Protein AF-A0A969P4U2-F1 (afdb_monomer_lite)

Structure (mmCIF, N/CA/C/O backbone):
data_AF-A0A969P4U2-F1
#
_entry.id   AF-A0A969P4U2-F1
#
loop_
_atom_site.group_PDB
_atom_site.id
_atom_site.typ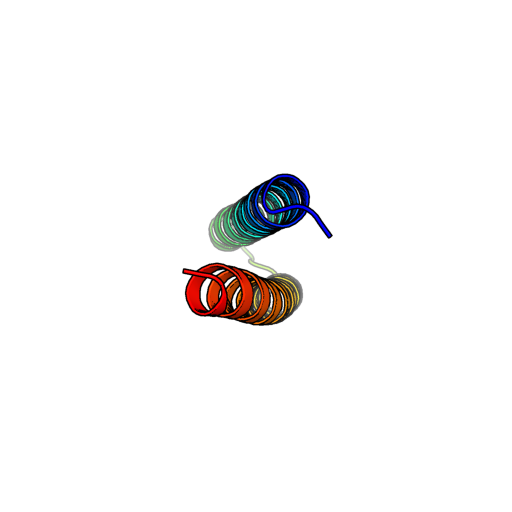e_symbol
_atom_site.label_atom_id
_atom_site.label_alt_id
_atom_site.label_comp_id
_atom_site.label_asym_id
_atom_site.label_entity_id
_atom_site.label_seq_id
_atom_site.pdbx_PDB_ins_code
_atom_site.Cartn_x
_atom_site.Cartn_y
_atom_site.Cartn_z
_atom_site.occupancy
_atom_site.B_iso_or_equiv
_atom_site.auth_seq_id
_atom_site.auth_comp_id
_atom_site.auth_asym_id
_atom_site.auth_atom_id
_atom_site.pdbx_PDB_model_num
ATOM 1 N N . MET A 1 1 ? -11.552 12.033 21.813 1.00 51.56 1 MET A N 1
ATOM 2 C CA . MET A 1 1 ? -11.432 11.684 20.374 1.00 51.56 1 MET A CA 1
ATOM 3 C C . MET A 1 1 ? -12.488 10.643 20.039 1.00 51.56 1 MET A C 1
ATOM 5 O O . MET A 1 1 ? -12.463 9.569 20.621 1.00 51.56 1 MET A O 1
ATOM 9 N N . SER A 1 2 ? -13.464 10.976 19.192 1.00 63.22 2 SER A N 1
ATOM 10 C CA . SER A 1 2 ? -14.615 10.097 18.939 1.00 63.22 2 SER A CA 1
ATOM 11 C C . SER A 1 2 ? -14.246 8.925 18.017 1.00 63.22 2 SER A C 1
ATOM 13 O O . SER A 1 2 ? -13.448 9.104 17.096 1.00 63.22 2 SER A O 1
ATOM 15 N N . LYS A 1 3 ? -14.851 7.745 18.225 1.00 66.69 3 LYS A N 1
ATOM 16 C CA . LYS A 1 3 ? -14.618 6.497 17.457 1.00 66.69 3 LYS A CA 1
ATOM 17 C C . LYS A 1 3 ? -14.693 6.699 15.929 1.00 66.69 3 LYS A C 1
ATOM 19 O O . LYS A 1 3 ? -13.975 6.039 15.184 1.00 66.69 3 LYS A O 1
ATOM 24 N N . LYS A 1 4 ? -15.486 7.677 15.464 1.00 73.44 4 LYS A N 1
ATOM 25 C CA . LYS A 1 4 ? -15.576 8.090 14.049 1.00 73.44 4 LYS A CA 1
ATOM 26 C C . LYS A 1 4 ? -14.256 8.609 13.459 1.00 73.44 4 LYS A C 1
ATOM 28 O O . LYS A 1 4 ? -13.988 8.345 12.293 1.00 73.44 4 LYS A O 1
ATOM 33 N N . LYS A 1 5 ? -13.430 9.329 14.231 1.00 74.31 5 LYS A N 1
ATOM 34 C CA . LYS A 1 5 ? -12.143 9.852 13.734 1.00 74.31 5 LYS A CA 1
ATOM 35 C C . LYS A 1 5 ? -11.136 8.726 13.493 1.00 74.31 5 LYS A C 1
ATOM 37 O O . LYS A 1 5 ? -10.445 8.751 12.487 1.00 74.31 5 LYS A O 1
ATOM 42 N N . PHE A 1 6 ? -11.114 7.715 14.365 1.00 73.12 6 PHE A N 1
ATOM 43 C CA . PHE A 1 6 ? -10.232 6.558 14.198 1.00 73.12 6 PHE A CA 1
ATOM 44 C C . PHE A 1 6 ? -10.597 5.718 12.974 1.00 73.12 6 PHE A C 1
ATOM 46 O O . PHE A 1 6 ? -9.698 5.350 12.232 1.00 73.12 6 PHE A O 1
ATOM 53 N N . ARG A 1 7 ? -11.893 5.485 12.715 1.00 79.56 7 ARG A N 1
ATOM 54 C CA . ARG A 1 7 ? -12.335 4.797 11.488 1.00 79.56 7 ARG A CA 1
ATOM 55 C C . ARG A 1 7 ? -11.909 5.532 10.217 1.00 79.56 7 ARG A C 1
ATOM 57 O O . ARG A 1 7 ? -11.296 4.916 9.363 1.00 79.56 7 ARG A O 1
ATOM 64 N N . LYS A 1 8 ? -12.138 6.848 10.138 1.00 84.38 8 LYS A N 1
ATOM 65 C CA . LYS A 1 8 ? -11.700 7.643 8.976 1.00 84.38 8 LYS A CA 1
ATOM 66 C C . LYS A 1 8 ? -10.181 7.625 8.781 1.00 84.38 8 LYS A C 1
ATOM 68 O O . LYS A 1 8 ? -9.714 7.606 7.650 1.00 84.38 8 LYS A O 1
ATOM 73 N N . SER A 1 9 ? -9.406 7.645 9.868 1.00 83.00 9 SER A N 1
ATOM 74 C CA . SER A 1 9 ? -7.949 7.507 9.771 1.00 83.00 9 SER A CA 1
ATOM 75 C C . SER A 1 9 ? -7.531 6.126 9.271 1.00 83.00 9 SER A C 1
ATOM 77 O O . SER A 1 9 ? -6.621 6.060 8.459 1.00 83.00 9 SER A O 1
ATOM 79 N N . ILE A 1 10 ? -8.188 5.054 9.721 1.00 86.44 10 ILE A N 1
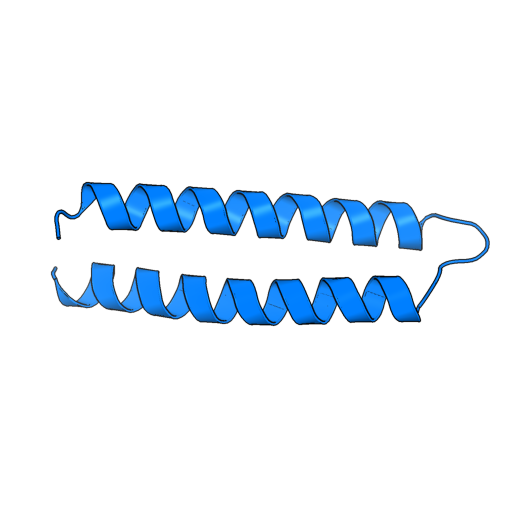ATOM 80 C CA . ILE A 1 10 ? -7.938 3.684 9.246 1.00 86.44 10 ILE A CA 1
ATOM 81 C C . ILE A 1 10 ? -8.219 3.594 7.742 1.00 86.44 10 ILE A C 1
ATOM 83 O O . ILE A 1 10 ? -7.298 3.287 6.998 1.00 86.44 10 ILE A O 1
ATOM 87 N N . GLU A 1 11 ? -9.406 4.008 7.288 1.00 89.19 11 GLU A N 1
ATOM 88 C CA . GLU A 1 11 ? -9.770 4.003 5.858 1.00 89.19 11 GLU A CA 1
ATOM 89 C C . GLU A 1 11 ? -8.791 4.827 5.006 1.00 89.19 11 GLU A C 1
ATOM 91 O O . GLU A 1 11 ? -8.416 4.436 3.903 1.00 89.19 11 GLU A O 1
ATOM 96 N N . SER A 1 12 ? -8.344 5.981 5.511 1.00 90.12 12 SER A N 1
ATOM 97 C CA . SER A 1 12 ? -7.368 6.808 4.799 1.00 90.12 12 SER A CA 1
ATOM 98 C C . SER A 1 12 ? -6.001 6.132 4.682 1.00 90.12 12 SER A C 1
ATOM 100 O O . SER A 1 12 ? -5.336 6.312 3.664 1.00 90.12 12 SER A O 1
ATOM 102 N N . ILE A 1 13 ? -5.566 5.409 5.717 1.00 89.38 13 ILE A N 1
ATOM 103 C CA . ILE A 1 13 ? -4.294 4.677 5.720 1.00 89.38 13 ILE A CA 1
ATOM 104 C C . ILE A 1 13 ? -4.394 3.461 4.794 1.00 89.38 13 ILE A C 1
ATOM 106 O O . ILE A 1 13 ? -3.493 3.247 3.990 1.00 89.38 13 ILE A O 1
ATOM 110 N N . GLU A 1 14 ? -5.499 2.716 4.844 1.00 90.75 14 GLU A N 1
ATOM 111 C CA . GLU A 1 14 ? -5.763 1.583 3.944 1.00 90.75 14 GLU A CA 1
ATOM 112 C C . GLU A 1 14 ? -5.728 2.021 2.482 1.00 90.75 14 GLU A C 1
ATOM 114 O O . GLU A 1 14 ? -5.014 1.427 1.680 1.00 90.75 14 GLU A O 1
ATOM 119 N N . ARG A 1 15 ? -6.394 3.133 2.149 1.00 93.31 15 ARG A N 1
ATOM 120 C CA . ARG A 1 15 ? -6.372 3.677 0.787 1.00 93.31 15 ARG A CA 1
ATOM 121 C C . ARG A 1 15 ? -4.965 4.080 0.340 1.00 93.31 15 ARG A C 1
ATOM 123 O O . ARG A 1 15 ? -4.614 3.908 -0.822 1.00 93.31 15 ARG A O 1
ATOM 130 N N . GLN A 1 16 ? -4.146 4.626 1.240 1.00 92.00 16 GLN A N 1
ATOM 131 C CA . GLN A 1 16 ? -2.752 4.948 0.921 1.00 92.00 16 GLN A CA 1
ATOM 132 C C . GLN A 1 16 ? -1.910 3.691 0.691 1.00 92.00 16 GLN A C 1
ATOM 134 O O . GLN A 1 16 ? -1.091 3.692 -0.227 1.00 92.00 16 GLN A O 1
ATOM 139 N N . ILE A 1 17 ? -2.114 2.639 1.488 1.00 92.56 17 ILE A N 1
ATOM 140 C CA . ILE A 1 17 ? -1.448 1.342 1.310 1.00 92.56 17 ILE A CA 1
ATOM 141 C C . ILE A 1 17 ? -1.831 0.738 -0.043 1.00 92.56 17 ILE A C 1
ATOM 143 O O . ILE A 1 17 ? -0.950 0.327 -0.789 1.00 92.56 17 ILE A O 1
ATOM 147 N N . GLU A 1 18 ? -3.117 0.746 -0.392 1.00 94.25 18 GLU A N 1
ATOM 148 C CA . GLU A 1 18 ? -3.615 0.236 -1.672 1.00 94.25 18 GLU A CA 1
ATOM 149 C C . GLU A 1 18 ? -2.985 0.974 -2.861 1.00 94.25 18 GLU A C 1
ATOM 151 O O . GLU A 1 18 ? -2.444 0.339 -3.762 1.00 94.25 18 GLU A O 1
ATOM 156 N N . ILE A 1 19 ? -2.932 2.310 -2.811 1.00 94.19 19 ILE A N 1
ATOM 157 C CA . ILE A 1 19 ? -2.274 3.121 -3.848 1.00 94.19 19 ILE A CA 1
ATOM 158 C C . ILE A 1 19 ? -0.785 2.769 -3.977 1.00 94.19 19 ILE A C 1
ATOM 160 O O . ILE A 1 19 ? -0.274 2.682 -5.091 1.00 94.19 19 ILE A O 1
ATOM 164 N N . HIS A 1 20 ? -0.064 2.587 -2.866 1.00 93.31 20 HIS A N 1
ATOM 165 C CA . HIS A 1 20 ? 1.355 2.221 -2.919 1.00 93.31 20 HIS A CA 1
ATOM 166 C C . HIS A 1 20 ? 1.568 0.794 -3.427 1.00 93.31 20 HIS A C 1
ATOM 168 O O . HIS A 1 20 ? 2.480 0.576 -4.216 1.00 93.31 20 HIS A O 1
ATOM 174 N N . ASN A 1 21 ? 0.719 -0.158 -3.033 1.00 92.12 21 ASN A N 1
ATOM 175 C CA . ASN A 1 21 ? 0.760 -1.525 -3.551 1.00 92.12 21 ASN A CA 1
ATOM 176 C C . ASN A 1 21 ? 0.500 -1.558 -5.055 1.00 92.12 21 ASN A C 1
ATOM 178 O O . ASN A 1 21 ? 1.185 -2.276 -5.774 1.00 92.12 21 ASN A O 1
ATOM 182 N N . GLN A 1 22 ? -0.439 -0.745 -5.538 1.00 94.69 22 GLN A N 1
ATOM 183 C CA . GLN A 1 22 ? -0.722 -0.656 -6.962 1.00 94.69 22 GLN A CA 1
ATOM 184 C C . GLN A 1 22 ? 0.458 -0.063 -7.734 1.00 94.69 22 GLN A C 1
ATOM 186 O O . GLN A 1 22 ? 0.865 -0.630 -8.737 1.00 94.69 22 GLN A O 1
ATOM 191 N N . LYS A 1 23 ? 1.098 0.989 -7.207 1.00 92.75 23 LYS A N 1
ATOM 192 C CA . LYS A 1 23 ? 2.343 1.526 -7.781 1.00 92.75 23 LYS A CA 1
ATOM 193 C C . LYS A 1 23 ? 3.463 0.486 -7.834 1.00 92.75 23 LYS A C 1
ATOM 195 O O . LYS A 1 23 ? 4.154 0.404 -8.840 1.00 92.75 23 LYS A O 1
ATOM 200 N N . VAL A 1 24 ? 3.637 -0.303 -6.769 1.00 92.50 24 VAL A N 1
ATOM 201 C CA . VAL A 1 24 ? 4.614 -1.404 -6.741 1.00 92.50 24 VAL A CA 1
ATOM 202 C C . VAL A 1 24 ? 4.288 -2.432 -7.821 1.00 92.50 24 VAL A C 1
ATOM 204 O O . VAL A 1 24 ? 5.178 -2.782 -8.585 1.00 92.50 24 VAL A O 1
ATOM 207 N N . ALA A 1 25 ? 3.031 -2.866 -7.923 1.00 93.31 25 ALA A N 1
ATOM 208 C CA . ALA A 1 25 ? 2.607 -3.840 -8.924 1.00 93.31 25 ALA A CA 1
ATOM 209 C C . ALA A 1 25 ? 2.803 -3.319 -10.359 1.00 93.31 25 ALA A C 1
ATOM 211 O O . ALA A 1 25 ? 3.316 -4.045 -11.207 1.00 93.31 25 ALA A O 1
ATOM 212 N N . ASP A 1 26 ? 2.453 -2.057 -10.618 1.00 93.69 26 ASP A N 1
ATOM 213 C CA . ASP A 1 26 ? 2.638 -1.413 -11.922 1.00 93.69 26 ASP A CA 1
ATOM 214 C C . ASP A 1 26 ? 4.128 -1.314 -12.292 1.00 93.69 26 ASP A C 1
ATOM 216 O O . ASP A 1 26 ? 4.501 -1.505 -13.448 1.00 93.69 26 ASP A O 1
ATOM 220 N N . GLU A 1 27 ? 4.997 -1.031 -11.316 1.00 91.94 27 GLU A N 1
ATOM 221 C CA . GLU A 1 27 ? 6.448 -0.961 -11.511 1.00 91.94 27 GLU A CA 1
ATOM 222 C C . GLU A 1 27 ? 7.069 -2.345 -11.726 1.00 91.94 27 GLU A C 1
ATOM 224 O O . GLU A 1 27 ? 7.917 -2.496 -12.600 1.00 91.94 27 GLU A O 1
ATOM 229 N N . GLU A 1 28 ? 6.614 -3.367 -10.995 1.00 90.69 28 GLU A N 1
ATOM 230 C CA . GLU A 1 28 ? 7.051 -4.762 -11.157 1.00 90.69 28 GLU A CA 1
ATOM 231 C C . GLU A 1 28 ? 6.656 -5.349 -12.522 1.00 90.69 28 GLU A C 1
ATOM 233 O O . GLU A 1 28 ? 7.320 -6.261 -13.011 1.00 90.69 28 GLU A O 1
ATOM 238 N N . GLN A 1 29 ? 5.611 -4.819 -13.165 1.00 93.62 29 GLN A N 1
ATOM 239 C CA . GLN A 1 29 ? 5.221 -5.208 -14.524 1.00 93.62 29 GLN A CA 1
ATOM 240 C C . GLN A 1 29 ? 6.059 -4.549 -15.625 1.00 93.62 29 GLN A C 1
ATOM 242 O O . GLN A 1 29 ? 5.949 -4.935 -16.794 1.00 93.62 29 GLN A O 1
ATOM 247 N N . LYS A 1 30 ? 6.896 -3.558 -15.299 1.00 93.12 30 LYS A N 1
ATOM 248 C CA . LYS A 1 30 ? 7.751 -2.917 -16.300 1.00 93.12 30 LYS A CA 1
ATOM 249 C C . LYS A 1 30 ? 8.884 -3.851 -16.731 1.00 93.12 30 LYS A C 1
ATOM 251 O O . LYS A 1 30 ? 9.389 -4.633 -15.932 1.00 93.12 30 LYS A O 1
ATOM 256 N N . PRO A 1 31 ? 9.362 -3.725 -17.982 1.00 89.38 31 PRO A N 1
ATOM 257 C CA . PRO A 1 31 ? 10.473 -4.534 -18.485 1.00 89.38 31 PRO A CA 1
ATOM 258 C C . PRO A 1 31 ? 11.793 -4.288 -17.738 1.00 89.38 31 PRO A C 1
ATOM 260 O O . PRO A 1 31 ? 12.653 -5.163 -17.718 1.00 89.38 31 PRO A O 1
ATOM 263 N N . VAL A 1 32 ? 11.955 -3.109 -17.130 1.00 91.19 32 VAL A N 1
ATOM 264 C CA . VAL A 1 32 ? 13.066 -2.781 -16.231 1.00 91.19 32 VAL A CA 1
ATOM 265 C C . VAL A 1 32 ? 12.467 -2.132 -14.979 1.00 91.19 32 VAL A C 1
ATOM 267 O O . VAL A 1 32 ? 12.211 -0.926 -14.999 1.00 91.19 32 VAL A O 1
ATOM 270 N N . PRO A 1 33 ? 12.167 -2.913 -13.930 1.00 89.75 33 PRO A N 1
ATOM 271 C CA . PRO A 1 33 ? 11.624 -2.376 -12.689 1.00 89.75 33 PRO A CA 1
ATOM 272 C C . PRO A 1 33 ? 12.693 -1.595 -11.915 1.00 89.75 33 PRO A C 1
ATOM 274 O O . PRO A 1 33 ? 13.850 -2.014 -11.831 1.00 89.75 33 PRO A O 1
ATOM 277 N N . ASP A 1 34 ? 12.303 -0.473 -11.308 1.00 93.38 34 ASP A N 1
ATOM 278 C CA . ASP A 1 34 ? 13.163 0.250 -10.368 1.00 93.38 34 ASP A CA 1
ATOM 279 C C . ASP A 1 34 ? 13.021 -0.336 -8.955 1.00 93.38 34 ASP A C 1
ATOM 281 O O . ASP A 1 34 ? 12.115 0.000 -8.185 1.00 93.38 34 ASP A O 1
ATOM 285 N N . GLU A 1 35 ? 13.953 -1.218 -8.593 1.00 92.25 35 GLU A N 1
ATOM 286 C CA . GLU A 1 35 ? 13.979 -1.853 -7.274 1.00 92.25 35 GLU A CA 1
ATOM 287 C C . GLU A 1 35 ? 14.130 -0.854 -6.116 1.00 92.25 35 GLU A C 1
ATOM 289 O O . GLU A 1 35 ? 13.631 -1.110 -5.015 1.00 92.25 35 GLU A O 1
ATOM 294 N N . ASN A 1 36 ? 14.788 0.293 -6.328 1.00 93.88 36 ASN A N 1
ATOM 295 C CA . ASN A 1 36 ? 14.922 1.310 -5.283 1.00 93.88 36 ASN A CA 1
ATOM 296 C C . ASN A 1 36 ? 13.578 1.980 -5.011 1.00 93.88 36 ASN A C 1
ATOM 298 O O . ASN A 1 36 ? 13.221 2.200 -3.850 1.00 93.88 36 ASN A O 1
ATOM 302 N N . LEU A 1 37 ? 12.820 2.261 -6.071 1.00 91.56 37 LEU A N 1
ATOM 303 C CA . LEU A 1 37 ? 11.488 2.845 -5.981 1.00 91.56 37 LEU A CA 1
ATOM 304 C C . LEU A 1 37 ? 10.493 1.872 -5.333 1.00 91.56 37 LEU A C 1
ATOM 306 O O . LEU A 1 37 ? 9.770 2.249 -4.406 1.00 91.56 37 LEU A O 1
ATOM 310 N N . ILE A 1 38 ? 10.534 0.598 -5.733 1.00 92.06 38 ILE A N 1
ATOM 311 C CA . ILE A 1 38 ? 9.744 -0.476 -5.116 1.00 92.06 38 ILE A CA 1
ATOM 312 C C . ILE A 1 38 ? 10.080 -0.600 -3.625 1.00 92.06 38 ILE A C 1
ATOM 314 O O . ILE A 1 38 ? 9.181 -0.620 -2.782 1.00 92.06 38 ILE A O 1
ATOM 318 N N . ASN A 1 39 ? 11.367 -0.631 -3.265 1.00 94.31 39 ASN A N 1
ATOM 319 C CA . ASN A 1 39 ? 11.787 -0.709 -1.865 1.00 9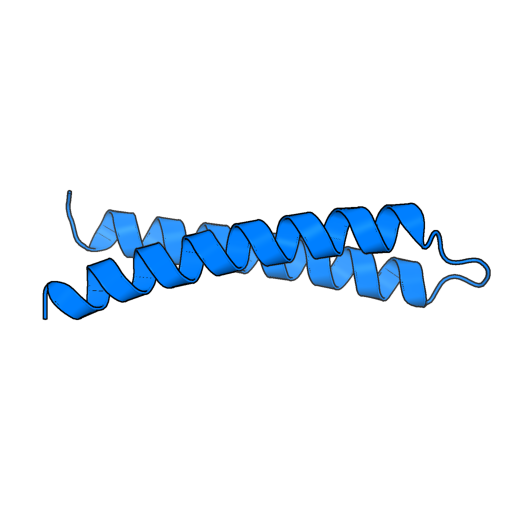4.31 39 ASN A CA 1
ATOM 320 C C . ASN A 1 39 ? 11.370 0.518 -1.053 1.00 94.31 39 ASN A C 1
ATOM 322 O O . ASN A 1 39 ? 11.020 0.383 0.123 1.00 94.31 39 ASN A O 1
ATOM 326 N N . TYR A 1 40 ? 11.399 1.706 -1.653 1.00 93.94 40 TYR A N 1
ATOM 327 C CA . TYR A 1 40 ? 10.915 2.921 -1.014 1.00 93.94 40 TYR A CA 1
ATOM 328 C C . TYR A 1 40 ? 9.421 2.810 -0.689 1.00 93.94 40 TYR A C 1
ATOM 330 O O . TYR A 1 40 ? 9.033 2.966 0.470 1.00 93.94 40 TYR A O 1
ATOM 338 N N . TRP A 1 41 ? 8.589 2.430 -1.661 1.00 93.44 41 TRP A N 1
ATOM 339 C CA . TRP A 1 41 ? 7.155 2.250 -1.429 1.00 93.44 41 TRP A CA 1
ATOM 340 C C . TRP A 1 41 ? 6.847 1.121 -0.445 1.00 93.44 41 TRP A C 1
ATOM 342 O O . TRP A 1 41 ? 5.978 1.287 0.408 1.00 93.44 41 TRP A O 1
ATOM 352 N N . ARG A 1 42 ? 7.596 0.012 -0.473 1.00 92.62 42 ARG A N 1
ATOM 353 C CA . ARG A 1 42 ? 7.461 -1.066 0.522 1.00 92.62 42 ARG A CA 1
ATOM 354 C C . ARG A 1 42 ? 7.784 -0.590 1.943 1.00 92.62 42 ARG A C 1
ATOM 356 O O . ARG A 1 42 ? 7.099 -0.983 2.887 1.00 92.62 42 ARG A O 1
ATOM 363 N N . LYS A 1 43 ? 8.784 0.283 2.121 1.00 94.94 43 LYS A N 1
ATOM 364 C CA . LYS A 1 43 ? 9.081 0.900 3.429 1.00 94.94 43 LYS A CA 1
ATOM 365 C C . LYS A 1 43 ? 7.950 1.815 3.898 1.00 94.94 43 LYS A C 1
ATOM 367 O O . LYS A 1 43 ? 7.576 1.742 5.070 1.00 94.94 43 LYS A O 1
ATOM 372 N N . GLU A 1 44 ? 7.392 2.624 2.999 1.00 93.56 44 GLU A N 1
ATOM 373 C CA . GLU A 1 44 ? 6.238 3.481 3.300 1.00 93.56 44 GLU A CA 1
ATOM 374 C C . GLU A 1 44 ? 5.019 2.642 3.716 1.00 93.56 44 GLU A C 1
ATOM 376 O O . GLU A 1 44 ? 4.425 2.901 4.766 1.00 93.56 44 GLU A O 1
ATOM 381 N N . ILE A 1 45 ? 4.710 1.568 2.977 1.00 93.12 45 ILE A N 1
ATOM 382 C CA . ILE A 1 45 ? 3.642 0.612 3.316 1.00 93.12 45 ILE A CA 1
ATOM 383 C C . ILE A 1 45 ? 3.860 0.039 4.720 1.00 93.12 45 ILE A C 1
ATOM 385 O O . ILE A 1 45 ? 2.963 0.122 5.556 1.00 93.12 45 ILE A O 1
ATOM 389 N N . ALA A 1 46 ? 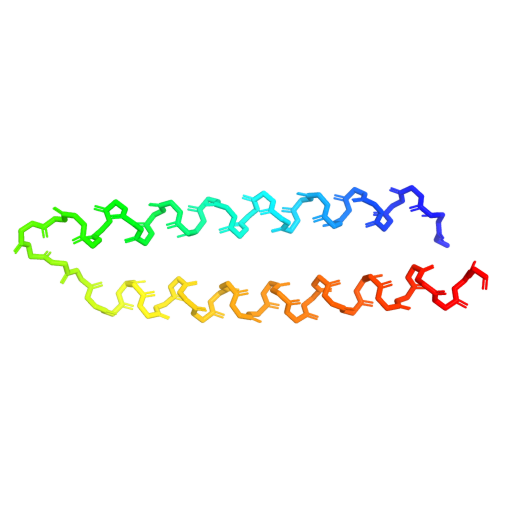5.063 -0.446 5.039 1.00 94.25 46 ALA A N 1
ATOM 390 C CA . ALA A 1 46 ? 5.359 -0.995 6.364 1.00 94.25 46 ALA A CA 1
ATOM 391 C C . ALA A 1 46 ? 5.198 0.044 7.500 1.00 94.25 46 ALA A C 1
ATOM 393 O O . ALA A 1 46 ? 4.830 -0.295 8.632 1.00 94.25 46 ALA A O 1
ATOM 394 N N . GLY A 1 47 ? 5.476 1.324 7.232 1.00 94.12 47 GLY A N 1
ATOM 395 C CA . GLY A 1 47 ? 5.225 2.428 8.166 1.00 94.12 47 GLY A CA 1
ATOM 396 C C . GLY A 1 47 ? 3.730 2.702 8.375 1.00 94.12 47 GLY A C 1
ATOM 397 O O . GLY A 1 47 ? 3.270 2.887 9.513 1.00 94.12 47 GLY A O 1
ATOM 398 N N . LEU A 1 48 ? 2.962 2.673 7.286 1.00 90.94 48 LEU A N 1
ATOM 399 C CA . LEU A 1 48 ? 1.510 2.837 7.284 1.00 90.94 48 LEU A CA 1
ATOM 400 C C . LEU A 1 48 ? 0.810 1.673 7.996 1.00 90.94 48 LEU A C 1
ATOM 402 O O . LEU A 1 48 ? -0.019 1.916 8.872 1.00 90.94 48 LEU A O 1
ATOM 406 N N . GLU A 1 49 ? 1.210 0.427 7.743 1.00 91.12 49 GLU A N 1
ATOM 407 C CA . GLU A 1 49 ? 0.689 -0.769 8.419 1.00 91.12 49 GLU A CA 1
ATOM 408 C C . GLU A 1 49 ? 0.924 -0.726 9.933 1.00 91.12 49 GLU A C 1
ATOM 410 O O . GLU A 1 49 ? 0.027 -1.021 10.727 1.00 91.12 49 GLU A O 1
ATOM 415 N N . LYS A 1 50 ? 2.104 -0.276 10.379 1.00 92.62 50 LYS A N 1
ATOM 416 C CA . LYS A 1 50 ? 2.368 -0.063 11.814 1.00 92.62 50 LYS A CA 1
ATOM 417 C C . LYS A 1 50 ? 1.431 0.983 12.415 1.00 92.62 50 LYS A C 1
ATOM 419 O O . LYS A 1 50 ? 1.008 0.845 13.568 1.00 92.62 50 LYS A O 1
ATOM 424 N N . SER A 1 51 ? 1.119 2.035 11.664 1.00 88.25 51 SER A N 1
ATOM 425 C CA . SER A 1 51 ? 0.191 3.088 12.087 1.00 88.25 51 SER A CA 1
ATOM 426 C C . SER A 1 51 ? -1.250 2.573 12.141 1.00 88.25 51 SER A C 1
ATOM 428 O O . SER A 1 51 ? -1.945 2.827 13.130 1.00 88.25 51 SER A O 1
ATOM 430 N N . LEU A 1 52 ? -1.652 1.770 11.151 1.00 88.81 52 LEU A N 1
ATOM 431 C CA . LEU A 1 52 ? -2.931 1.065 11.090 1.00 88.81 52 LEU A CA 1
ATOM 432 C C . LEU A 1 52 ? -3.104 0.151 12.306 1.00 88.81 52 LEU A C 1
ATOM 434 O O . LEU A 1 52 ? -4.041 0.327 13.082 1.00 88.81 52 LEU A O 1
ATOM 438 N N . ALA A 1 53 ? -2.136 -0.731 12.564 1.00 88.62 53 ALA A N 1
ATOM 439 C CA . ALA A 1 53 ? -2.170 -1.673 13.679 1.00 88.62 53 ALA A CA 1
ATOM 440 C C . ALA A 1 53 ? -2.285 -0.959 15.039 1.00 88.62 53 ALA A C 1
ATOM 442 O O . ALA A 1 53 ? -2.993 -1.407 15.946 1.00 88.62 53 ALA A O 1
ATOM 443 N N . ARG A 1 54 ? -1.627 0.199 15.201 1.00 86.81 54 ARG A N 1
ATOM 444 C CA . ARG A 1 54 ? -1.766 1.038 16.405 1.00 86.81 54 ARG A CA 1
ATOM 445 C C . ARG A 1 54 ? -3.162 1.651 16.519 1.00 86.81 54 ARG A C 1
ATOM 447 O O . ARG A 1 54 ? -3.711 1.682 17.626 1.00 86.81 54 ARG A O 1
ATOM 454 N N . ALA A 1 55 ? -3.725 2.151 15.420 1.00 84.81 55 ALA A N 1
ATOM 455 C CA . ALA A 1 55 ? -5.073 2.714 15.384 1.00 84.81 55 ALA A CA 1
ATOM 456 C C . ALA A 1 55 ? -6.138 1.644 15.681 1.00 84.81 55 ALA A C 1
ATOM 458 O O . ALA A 1 55 ? -6.998 1.857 16.539 1.00 84.81 55 ALA A O 1
ATOM 459 N N . GLU A 1 56 ? -6.022 0.464 15.073 1.00 84.00 56 GLU A N 1
ATOM 460 C CA . GLU A 1 56 ? -6.893 -0.682 15.328 1.00 84.00 56 GLU A CA 1
ATOM 461 C C . GLU A 1 56 ? -6.800 -1.176 16.772 1.00 84.00 56 GLU A C 1
ATOM 463 O O . GLU A 1 56 ? -7.823 -1.383 17.428 1.00 84.00 56 GLU A O 1
ATOM 468 N N . LYS A 1 57 ? -5.585 -1.323 17.318 1.00 84.56 57 LYS A N 1
ATOM 469 C CA 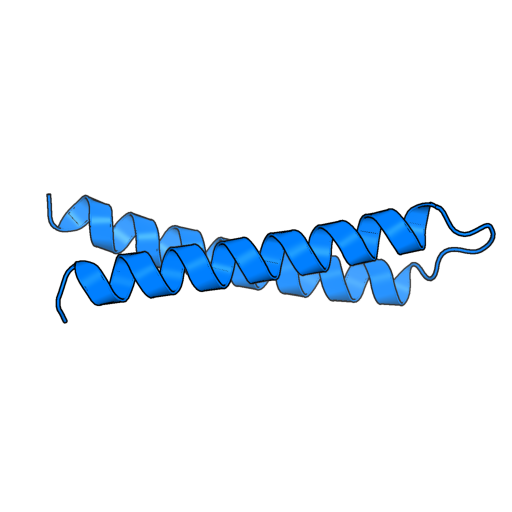. LYS A 1 57 ? -5.383 -1.749 18.713 1.00 84.56 57 LYS A CA 1
ATOM 470 C C . LYS A 1 57 ? -6.047 -0.787 19.699 1.00 84.56 57 LYS A C 1
ATOM 472 O O . LYS A 1 57 ? -6.619 -1.225 20.698 1.00 84.56 57 LYS A O 1
ATOM 477 N N . ARG A 1 58 ? -6.005 0.521 19.421 1.00 78.75 58 ARG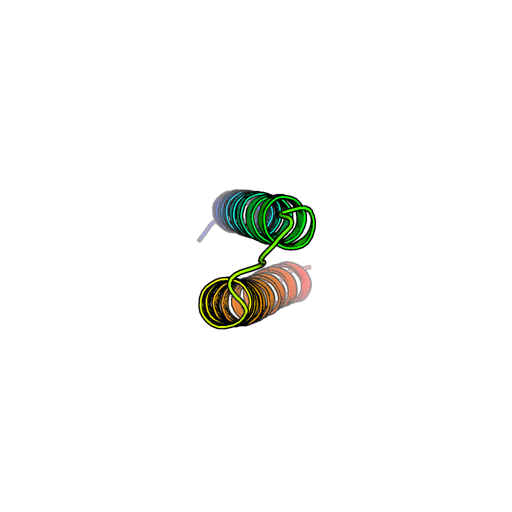 A N 1
ATOM 478 C CA . ARG A 1 58 ? -6.700 1.547 20.218 1.00 78.75 58 ARG A CA 1
ATOM 479 C C . ARG A 1 58 ? -8.217 1.456 20.083 1.00 78.75 58 ARG A C 1
ATOM 481 O O . ARG A 1 58 ? -8.908 1.613 21.085 1.00 78.75 58 ARG A O 1
ATOM 488 N N . LEU A 1 59 ? -8.729 1.164 18.888 1.00 77.25 59 LEU A N 1
ATOM 489 C CA . LEU A 1 59 ? -10.158 0.937 18.675 1.00 77.25 59 LEU A CA 1
ATOM 490 C C . LEU A 1 59 ? -10.649 -0.292 19.459 1.00 77.25 59 LEU A C 1
ATOM 492 O O . LEU A 1 59 ? -11.713 -0.243 20.071 1.00 77.25 59 LEU A O 1
ATOM 496 N N . ARG A 1 60 ? -9.847 -1.365 19.483 1.00 74.94 60 ARG A N 1
ATOM 497 C CA . ARG A 1 60 ? -10.170 -2.642 20.136 1.00 74.94 60 ARG A CA 1
ATOM 498 C C . ARG A 1 60 ? -10.112 -2.574 21.668 1.00 74.94 60 ARG A C 1
ATOM 500 O O . ARG A 1 60 ? -10.916 -3.222 22.317 1.00 74.94 60 ARG A O 1
ATOM 507 N N . ARG A 1 61 ? -9.212 -1.762 22.244 1.00 66.31 61 ARG A N 1
ATOM 508 C CA . ARG A 1 61 ? -9.112 -1.522 23.704 1.00 66.31 61 ARG A CA 1
ATOM 509 C C . ARG A 1 61 ? -10.258 -0.695 24.298 1.00 66.31 61 ARG A C 1
ATOM 511 O O . ARG A 1 61 ? -10.408 -0.681 25.510 1.00 66.31 61 ARG A O 1
ATOM 518 N N . GLY A 1 62 ? -11.019 0.026 23.474 1.00 57.91 62 GLY A N 1
ATOM 519 C CA . GLY A 1 62 ? -12.203 0.782 23.903 1.00 57.91 62 GLY A CA 1
ATOM 520 C C . GLY A 1 62 ? -13.525 0.033 23.693 1.00 57.91 62 GLY A C 1
ATOM 521 O O . GLY A 1 62 ? -14.560 0.694 23.513 1.00 57.91 62 GLY A O 1
ATOM 522 N N . LYS A 1 63 ? -13.466 -1.301 23.593 1.00 48.50 63 LYS A N 1
ATOM 523 C CA . LYS A 1 63 ? -14.602 -2.214 23.441 1.00 48.50 63 LYS A CA 1
ATOM 524 C C . LYS A 1 63 ? -14.827 -2.971 24.741 1.00 48.50 63 LYS A C 1
ATOM 526 O O . LYS A 1 63 ? -13.809 -3.325 25.371 1.00 48.50 63 LYS A O 1
#

Sequence (63 aa):
MSKKKFRKSIESIERQIEIHNQKVADEEQKPVPDENLINYWRKEIAGLEKSLARAEKRLRRGK

pLDDT: mean 86.43, std 10.71, range [48.5, 94.94]

Radius of gyration: 14.65 Å; chains: 1; bounding box: 30×17×42 Å

Foldseek 3Di:
DDLVVLVVLLVVLVVLLVVLVVVLVVQVPDPDHDPVSNVVSVVVSVVSVVVNVVSVVVSVVVD

Secondary structure (DSSP, 8-state):
--HHHHHHHHHHHHHHHHHHHHHHHHHHTSSS--HHHHHHHHHHHHHHHHHHHHHHHHHHHT-